Protein AF-A0A5D0UP33-F1 (afdb_monomer_lite)

Secondary structure (DSSP, 8-state):
--EE-SSEEEEE-SS-EE-TT-SS---SEEEEESSTT-TT--SS-EEES-GGG--TT---EEE-----EEEEEEEE-SSPPP-SEESPPSEEEEEEESSS---TTSS-TTTSSEEEEET-SS-----------

Radius of gyration: 15.62 Å; chains: 1; bounding box: 38×39×36 Å

Foldseek 3Di:
DAADDPFWDWDQQPFKDFDPPFPDADPNTDIATLDPPPQLHPQQWAWVVGGVPDHHPDDIDIDGDDFAKDFPDKDADVVQDRDRIPPRFRMKTWIDGPDDDDDPPPPCPPRNTDIDGPPTRPPDDDDDPDHDD

pLDDT: mean 84.88, std 13.68, range [45.84, 97.19]

Structure (mmCIF, N/CA/C/O backbone):
data_AF-A0A5D0UP33-F1
#
_entry.id   AF-A0A5D0UP33-F1
#
loop_
_atom_site.group_PDB
_atom_site.id
_atom_site.type_symbol
_atom_site.label_atom_id
_atom_site.label_alt_id
_atom_site.label_comp_id
_atom_site.label_asym_id
_atom_site.label_entity_id
_atom_site.label_seq_id
_atom_site.pdbx_PDB_ins_code
_atom_site.Cartn_x
_atom_site.Cartn_y
_atom_site.Cartn_z
_atom_site.occupancy
_atom_site.B_iso_or_equiv
_atom_site.auth_seq_id
_atom_site.auth_comp_id
_atom_site.auth_asym_id
_atom_site.auth_atom_id
_atom_site.pdbx_PDB_model_num
ATOM 1 N N . MET A 1 1 ? -10.819 -3.464 9.224 1.00 80.81 1 MET A N 1
ATOM 2 C CA . MET A 1 1 ? -9.484 -3.740 9.790 1.00 80.81 1 MET A CA 1
ATOM 3 C C . MET A 1 1 ? -9.550 -5.047 10.591 1.00 80.81 1 MET A C 1
ATOM 5 O O . MET A 1 1 ? -10.650 -5.412 10.990 1.00 80.81 1 MET A O 1
ATOM 9 N N . VAL A 1 2 ? -8.459 -5.818 10.708 1.00 86.25 2 VAL A N 1
ATOM 10 C CA . VAL A 1 2 ? -8.491 -7.201 11.250 1.00 86.25 2 VAL A CA 1
ATOM 11 C C . VAL A 1 2 ? -7.675 -7.425 12.526 1.00 86.25 2 VAL A C 1
ATOM 13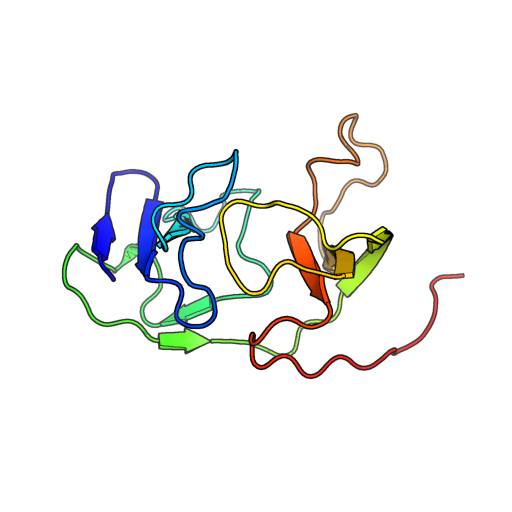 O O . VAL A 1 2 ? -7.772 -8.499 13.104 1.00 86.25 2 VAL A O 1
ATOM 16 N N . GLY A 1 3 ? -6.904 -6.439 12.979 1.00 91.00 3 GLY A N 1
ATOM 17 C CA . GLY A 1 3 ? -6.138 -6.514 14.219 1.00 91.00 3 GLY A CA 1
ATOM 18 C C . GLY A 1 3 ? -5.477 -5.181 14.539 1.00 91.00 3 GLY A C 1
ATOM 19 O O . GLY A 1 3 ? -5.249 -4.363 13.648 1.00 91.00 3 GLY A O 1
ATOM 20 N N . ALA A 1 4 ? -5.151 -4.957 15.804 1.00 92.31 4 ALA A N 1
ATOM 21 C CA . ALA A 1 4 ? -4.374 -3.803 16.228 1.00 92.31 4 ALA A CA 1
ATOM 22 C C . ALA A 1 4 ? -3.494 -4.171 17.420 1.00 92.31 4 ALA A C 1
ATOM 24 O O . ALA A 1 4 ? -3.899 -4.935 18.295 1.00 92.31 4 ALA A O 1
ATOM 25 N N . ASP A 1 5 ? -2.307 -3.585 17.471 1.00 92.00 5 ASP A N 1
ATOM 26 C CA . ASP A 1 5 ? -1.446 -3.625 18.640 1.00 92.00 5 ASP A CA 1
ATOM 27 C C . ASP A 1 5 ? -1.029 -2.205 19.059 1.00 92.00 5 ASP A C 1
ATOM 29 O O . ASP A 1 5 ? -1.667 -1.193 18.730 1.00 92.00 5 ASP A O 1
ATOM 33 N N . ARG A 1 6 ? 0.004 -2.120 19.898 1.00 90.31 6 ARG A N 1
ATOM 34 C CA . ARG A 1 6 ? 0.511 -0.840 20.390 1.00 90.31 6 ARG A CA 1
ATOM 35 C C . ARG A 1 6 ? 1.080 0.033 19.266 1.00 90.31 6 ARG A C 1
ATOM 37 O O . ARG A 1 6 ? 0.996 1.252 19.373 1.00 90.31 6 ARG A O 1
ATOM 44 N N . PHE A 1 7 ? 1.673 -0.573 18.250 1.00 89.69 7 PHE A N 1
ATOM 45 C CA . PHE A 1 7 ? 2.460 0.083 17.215 1.00 89.69 7 PHE A CA 1
ATOM 46 C C . PHE A 1 7 ? 1.737 0.118 15.873 1.00 89.69 7 PHE A C 1
ATOM 48 O O . PHE A 1 7 ? 1.879 1.101 15.154 1.00 89.69 7 PHE A O 1
ATOM 55 N N . TYR A 1 8 ? 0.924 -0.894 15.568 1.00 91.69 8 TYR A N 1
ATOM 56 C CA . TYR A 1 8 ? 0.324 -1.058 14.248 1.00 91.69 8 TYR A CA 1
ATOM 57 C C . TYR A 1 8 ? -1.173 -1.343 14.298 1.00 91.69 8 TYR A C 1
ATOM 59 O O . TYR A 1 8 ? -1.711 -1.870 15.275 1.00 91.69 8 TYR A O 1
ATOM 67 N N . VAL A 1 9 ? -1.841 -1.024 13.195 1.00 94.19 9 VAL A N 1
ATOM 68 C CA . VAL A 1 9 ? -3.124 -1.621 12.822 1.00 94.19 9 VAL A CA 1
ATOM 69 C C . VAL A 1 9 ? -2.932 -2.466 11.571 1.00 94.19 9 VAL A C 1
ATOM 71 O O . VAL A 1 9 ? -2.209 -2.080 10.660 1.00 94.19 9 VAL A O 1
ATOM 74 N N . TYR A 1 10 ? -3.586 -3.620 11.517 1.00 94.31 10 TYR A N 1
ATOM 75 C CA . TYR A 1 10 ? -3.447 -4.592 10.437 1.00 94.31 10 TYR A CA 1
ATOM 76 C C . TYR A 1 10 ? -4.721 -4.605 9.607 1.00 94.31 10 TYR A C 1
ATOM 78 O O . TYR A 1 10 ? -5.793 -5.024 10.056 1.00 94.31 10 TYR A O 1
ATOM 86 N N . VAL A 1 11 ? -4.632 -4.119 8.378 1.00 93.69 11 VAL A N 1
ATOM 87 C CA . VAL A 1 11 ? -5.765 -4.020 7.461 1.00 93.69 11 VAL A CA 1
ATOM 88 C C . VAL A 1 11 ? -5.696 -5.172 6.477 1.00 93.69 11 VAL A C 1
ATOM 90 O O . VAL A 1 11 ? -4.663 -5.395 5.857 1.00 93.69 11 VAL A O 1
ATOM 93 N N . ARG A 1 12 ? -6.807 -5.896 6.291 1.00 93.69 12 ARG A N 1
ATOM 94 C CA . ARG A 1 12 ? -6.906 -6.868 5.198 1.00 93.69 12 ARG A CA 1
ATOM 95 C C . ARG A 1 12 ? -6.687 -6.134 3.881 1.00 93.69 12 ARG A C 1
ATOM 97 O O . ARG A 1 12 ? -7.510 -5.288 3.526 1.00 93.69 12 ARG A O 1
ATOM 104 N N . TRP A 1 13 ? -5.614 -6.462 3.174 1.00 92.69 13 TRP A N 1
ATOM 105 C CA . TRP A 1 13 ? -5.271 -5.769 1.947 1.00 92.69 13 TRP A CA 1
ATOM 106 C C . TRP A 1 13 ? -6.254 -6.177 0.849 1.00 92.69 13 TRP A C 1
ATOM 108 O O . TRP A 1 13 ? -6.383 -7.367 0.559 1.00 92.69 13 TRP A O 1
ATOM 118 N N . PRO A 1 14 ? -7.024 -5.237 0.281 1.00 88.19 14 PRO A N 1
ATOM 119 C CA . PRO A 1 14 ? -8.167 -5.591 -0.556 1.00 88.19 14 PRO A CA 1
ATOM 120 C C . PRO A 1 14 ? -7.765 -6.063 -1.954 1.00 88.19 14 PRO A C 1
ATOM 122 O O . PRO A 1 14 ? -8.565 -6.710 -2.627 1.00 88.19 14 PRO A O 1
ATOM 125 N N . TRP A 1 15 ? -6.550 -5.733 -2.384 1.00 90.44 15 TRP A N 1
ATOM 126 C CA . TRP A 1 15 ? -6.097 -5.951 -3.750 1.00 90.44 15 TRP A CA 1
ATOM 127 C C . TRP A 1 15 ? -5.357 -7.281 -3.897 1.00 90.44 15 TRP A C 1
ATOM 129 O O . TRP A 1 15 ? -5.552 -7.989 -4.872 1.00 90.44 15 TRP A O 1
ATOM 139 N N . ARG A 1 16 ? -4.620 -7.735 -2.889 1.00 91.62 16 ARG A N 1
ATOM 140 C CA . ARG A 1 16 ? -3.865 -8.992 -2.987 1.00 91.62 16 ARG A CA 1
ATOM 141 C C . ARG A 1 16 ? -4.535 -10.129 -2.231 1.00 91.62 16 ARG A C 1
ATOM 143 O O . ARG A 1 16 ? -5.312 -9.925 -1.299 1.00 91.62 16 ARG A O 1
ATOM 150 N N . ARG A 1 17 ? -4.190 -11.356 -2.613 1.00 94.31 17 ARG A N 1
ATOM 151 C CA . ARG A 1 17 ? -4.557 -12.573 -1.873 1.00 94.31 17 ARG A CA 1
ATOM 152 C C . ARG A 1 17 ? -3.302 -13.357 -1.488 1.00 94.31 17 ARG A C 1
ATOM 154 O O . ARG A 1 17 ? -2.373 -13.376 -2.293 1.00 94.31 17 ARG A O 1
ATOM 161 N N . PRO A 1 18 ? -3.269 -14.023 -0.323 1.00 96.38 18 PRO A N 1
ATOM 162 C CA . PRO A 1 18 ? -2.196 -14.956 0.007 1.00 96.38 18 PRO A CA 1
ATOM 163 C C . PRO A 1 18 ? -2.000 -16.004 -1.091 1.00 96.38 18 PRO A C 1
ATOM 165 O O . PRO A 1 18 ? -2.979 -16.524 -1.636 1.00 96.38 18 PRO A O 1
ATOM 168 N N . ASP A 1 19 ? -0.744 -16.300 -1.413 1.00 96.25 19 ASP A N 1
ATOM 169 C CA . ASP A 1 19 ? -0.377 -17.365 -2.342 1.00 96.25 19 ASP A CA 1
ATOM 170 C C . ASP A 1 19 ? -0.077 -18.657 -1.558 1.00 96.25 19 ASP A C 1
ATOM 172 O O . ASP A 1 19 ? 0.966 -18.745 -0.910 1.00 96.25 19 ASP A O 1
ATOM 176 N N . PRO A 1 20 ? -0.957 -19.677 -1.592 1.00 96.06 20 PRO A N 1
ATOM 177 C CA . PRO A 1 20 ? -0.730 -20.923 -0.863 1.00 96.06 20 PRO A CA 1
ATOM 178 C C . PRO A 1 20 ? 0.428 -21.761 -1.428 1.00 96.06 20 PRO A C 1
ATOM 180 O O . PRO A 1 20 ? 0.868 -22.695 -0.759 1.00 96.06 20 PRO A O 1
ATOM 183 N N . GLU A 1 21 ? 0.899 -21.466 -2.644 1.00 96.88 21 GLU A N 1
ATOM 184 C CA . GLU A 1 21 ? 2.030 -22.145 -3.289 1.00 96.88 21 GLU A CA 1
ATOM 185 C C . GLU A 1 21 ? 3.342 -21.356 -3.165 1.00 96.88 21 GLU A C 1
ATOM 187 O O . GLU A 1 21 ? 4.365 -21.769 -3.718 1.00 96.88 21 GLU A O 1
ATOM 192 N N . SER A 1 22 ? 3.325 -20.214 -2.476 1.00 96.94 22 SER A N 1
ATOM 193 C CA . SER A 1 22 ? 4.517 -19.398 -2.264 1.00 96.94 22 SER A CA 1
ATOM 194 C C . SER A 1 22 ? 5.474 -20.030 -1.256 1.00 96.94 22 SER A C 1
ATOM 196 O O . SER A 1 22 ? 5.067 -20.664 -0.280 1.00 96.94 22 SER A O 1
ATOM 198 N N . ALA A 1 23 ? 6.772 -19.808 -1.469 1.00 97.19 23 ALA A N 1
ATOM 199 C CA . ALA A 1 23 ? 7.798 -20.084 -0.470 1.00 97.19 23 ALA A CA 1
ATOM 200 C C . ALA A 1 23 ? 7.766 -19.084 0.704 1.00 97.19 23 ALA A C 1
ATOM 202 O O . ALA A 1 23 ? 8.344 -19.357 1.757 1.00 97.19 23 ALA A O 1
ATOM 203 N N . PHE A 1 24 ? 7.104 -17.937 0.530 1.00 96.06 24 PHE A N 1
ATOM 204 C CA . PHE A 1 24 ? 6.979 -16.876 1.519 1.00 96.06 24 PHE A CA 1
ATOM 205 C C . PHE A 1 24 ? 5.568 -16.838 2.092 1.00 96.06 24 PHE A C 1
ATOM 207 O O . PHE A 1 24 ? 4.574 -17.032 1.399 1.00 96.06 24 PHE A O 1
ATOM 214 N N . TRP A 1 25 ? 5.476 -16.556 3.386 1.00 94.69 25 TRP A N 1
ATOM 215 C CA . TRP A 1 25 ? 4.191 -16.415 4.046 1.00 94.69 25 TRP A CA 1
ATOM 216 C C . TRP A 1 25 ? 3.783 -14.947 4.115 1.00 94.69 25 TRP A C 1
ATOM 218 O O . TRP A 1 25 ? 4.540 -14.105 4.595 1.00 94.69 25 TRP A O 1
ATOM 228 N N . TRP A 1 26 ? 2.557 -14.671 3.683 1.00 95.06 26 TRP A N 1
ATOM 229 C CA . TRP A 1 26 ? 1.869 -13.409 3.900 1.00 95.06 26 TRP A CA 1
ATOM 230 C C . TRP A 1 26 ? 0.424 -13.706 4.299 1.00 95.06 26 TRP A C 1
ATOM 232 O O . TRP A 1 26 ? -0.259 -14.507 3.660 1.00 95.06 26 TRP A O 1
ATOM 242 N N . ASP A 1 27 ? -0.051 -13.081 5.370 1.00 93.81 27 ASP A N 1
ATOM 243 C CA . ASP A 1 27 ? -1.361 -13.371 5.965 1.00 93.81 27 ASP A CA 1
ATOM 244 C C . ASP A 1 27 ? -2.530 -12.629 5.309 1.00 93.81 27 ASP A C 1
ATOM 246 O O . ASP A 1 27 ? -3.679 -12.763 5.736 1.00 93.81 27 ASP A O 1
ATOM 250 N N . GLY A 1 28 ? -2.263 -11.860 4.254 1.00 94.62 28 GLY A N 1
ATOM 251 C CA . GLY A 1 28 ? -3.277 -11.044 3.601 1.00 94.62 28 GLY A CA 1
ATOM 252 C C . GLY A 1 28 ? -3.455 -9.669 4.233 1.00 94.62 28 GLY A C 1
ATOM 253 O O . GLY A 1 28 ? -4.395 -8.958 3.864 1.00 94.62 28 GLY A O 1
ATOM 254 N N . THR A 1 29 ? -2.612 -9.291 5.195 1.00 94.38 29 THR A N 1
ATOM 255 C CA . THR A 1 29 ? -2.716 -8.011 5.889 1.00 94.38 29 THR A CA 1
ATOM 256 C C . THR A 1 29 ? -1.574 -7.071 5.537 1.00 94.38 29 THR A C 1
ATOM 258 O O . THR A 1 29 ? -0.458 -7.474 5.214 1.00 94.38 29 THR A O 1
ATOM 261 N N . ARG A 1 30 ? -1.875 -5.779 5.578 1.00 91.38 30 ARG A N 1
ATOM 262 C CA . ARG A 1 30 ? -0.889 -4.708 5.537 1.00 91.38 30 ARG A CA 1
ATOM 263 C C . ARG A 1 30 ? -0.927 -3.989 6.879 1.00 91.38 30 ARG A C 1
ATOM 265 O O . ARG A 1 30 ? -2.013 -3.652 7.360 1.00 91.38 30 ARG A O 1
ATOM 272 N N . ALA A 1 31 ? 0.240 -3.803 7.482 1.00 91.38 31 ALA A N 1
ATOM 273 C CA . ALA A 1 31 ? 0.389 -3.045 8.713 1.00 91.38 31 ALA A CA 1
ATOM 274 C C . ALA A 1 31 ? 0.439 -1.547 8.396 1.00 91.38 31 ALA A C 1
ATOM 276 O O . ALA A 1 31 ? 1.054 -1.158 7.412 1.00 91.38 31 ALA A O 1
ATOM 277 N N . PHE A 1 32 ? -0.197 -0.742 9.242 1.00 90.06 32 PHE A N 1
ATOM 278 C CA . PHE A 1 32 ? -0.123 0.713 9.221 1.00 90.06 32 PHE A CA 1
ATOM 279 C C . PHE A 1 32 ? 0.325 1.203 10.589 1.00 90.06 32 PHE A C 1
ATOM 281 O O . PHE A 1 32 ? -0.274 0.827 11.606 1.00 90.06 32 PHE A O 1
ATOM 288 N N . ALA A 1 33 ? 1.371 2.025 10.627 1.00 89.75 33 ALA A N 1
ATOM 289 C CA . ALA A 1 33 ? 1.901 2.549 11.879 1.00 89.75 33 ALA A CA 1
ATOM 290 C C . ALA A 1 33 ? 0.877 3.466 12.566 1.00 89.75 33 ALA A C 1
ATOM 292 O O . ALA A 1 33 ? 0.227 4.302 11.938 1.00 89.75 33 ALA A O 1
ATOM 293 N N . ARG A 1 34 ? 0.727 3.310 13.884 1.00 89.25 34 ARG A N 1
ATOM 294 C CA . ARG A 1 34 ? -0.151 4.153 14.711 1.00 89.25 34 ARG A CA 1
ATOM 295 C C . ARG A 1 34 ? 0.486 5.484 15.075 1.00 89.25 34 ARG A C 1
ATOM 297 O O . ARG A 1 34 ? -0.240 6.439 15.340 1.00 89.25 34 ARG A O 1
ATOM 304 N N . ASP A 1 35 ? 1.812 5.531 15.113 1.00 85.62 35 ASP A N 1
ATOM 305 C CA . ASP A 1 35 ? 2.568 6.755 15.345 1.00 85.62 35 ASP A CA 1
ATOM 306 C C . ASP A 1 35 ? 2.692 7.545 14.028 1.00 85.62 35 ASP A C 1
ATOM 308 O O . ASP A 1 35 ? 3.297 7.039 13.080 1.00 85.62 35 ASP A O 1
ATOM 312 N N . PRO A 1 36 ? 2.131 8.765 13.937 1.00 75.00 36 PRO A N 1
ATOM 313 C CA . PRO A 1 36 ? 2.236 9.592 12.738 1.00 75.00 36 PRO A CA 1
ATOM 314 C C . PRO A 1 36 ? 3.665 10.081 12.448 1.00 75.00 36 PRO A C 1
ATOM 316 O O . PRO A 1 36 ? 3.902 10.597 11.359 1.00 75.00 36 PRO A O 1
ATOM 319 N N . GLU A 1 37 ? 4.604 9.945 13.391 1.00 73.75 37 GLU A N 1
ATOM 320 C CA . GLU A 1 37 ? 6.024 10.278 13.208 1.00 73.75 37 GLU A CA 1
ATOM 321 C C . GLU A 1 37 ? 6.882 9.052 12.826 1.00 73.75 37 GLU A C 1
ATOM 323 O O . GLU A 1 37 ? 8.099 9.173 12.659 1.00 73.75 37 GLU A O 1
ATOM 328 N N . HIS A 1 38 ? 6.279 7.865 12.680 1.00 71.38 38 HIS A N 1
ATOM 329 C CA . HIS A 1 38 ? 6.997 6.632 12.355 1.00 71.38 38 HIS A CA 1
ATOM 330 C C . HIS A 1 38 ? 7.623 6.697 10.961 1.00 71.38 38 HIS A C 1
ATOM 332 O O . HIS A 1 38 ? 6.898 6.743 9.985 1.00 71.38 38 HIS A O 1
ATOM 338 N N . ARG A 1 39 ? 8.954 6.650 10.837 1.00 59.03 39 ARG A N 1
ATOM 339 C CA . ARG A 1 39 ? 9.662 6.913 9.564 1.00 59.03 39 ARG A CA 1
ATOM 340 C C . ARG A 1 39 ? 9.260 6.015 8.389 1.00 59.03 39 ARG A C 1
ATOM 342 O O . ARG A 1 39 ? 9.288 6.495 7.259 1.00 59.03 39 ARG A O 1
ATOM 349 N N . ASP A 1 40 ? 8.793 4.799 8.655 1.00 56.38 40 ASP A N 1
ATOM 350 C CA . ASP A 1 40 ? 8.284 3.861 7.638 1.00 56.38 40 ASP A CA 1
ATOM 351 C C . ASP A 1 40 ? 6.867 4.223 7.154 1.00 56.38 40 ASP A C 1
ATOM 353 O O . ASP A 1 40 ? 6.067 3.336 6.865 1.00 56.38 40 ASP A O 1
ATOM 357 N N . LEU A 1 41 ? 6.500 5.514 7.162 1.00 55.28 41 LEU A N 1
ATOM 358 C CA . LEU A 1 41 ? 5.136 5.952 6.874 1.00 55.28 41 LEU A CA 1
ATOM 359 C C . LEU A 1 41 ? 4.640 5.327 5.570 1.00 55.28 41 LEU A C 1
ATOM 361 O O . LEU A 1 41 ? 5.322 5.375 4.548 1.00 55.28 41 LEU A O 1
ATOM 365 N N . ASP A 1 42 ? 3.402 4.838 5.609 1.00 63.25 42 ASP A N 1
ATOM 366 C CA . ASP A 1 42 ? 2.582 4.493 4.452 1.00 63.25 42 ASP A CA 1
ATOM 367 C C . ASP A 1 42 ? 2.321 5.755 3.606 1.00 63.25 42 ASP A C 1
ATOM 369 O O . ASP A 1 42 ? 1.235 6.332 3.584 1.00 63.25 42 ASP A O 1
ATOM 373 N N . GLN A 1 43 ? 3.355 6.254 2.933 1.00 67.94 43 GLN A N 1
ATOM 374 C CA . GLN A 1 43 ? 3.360 7.565 2.279 1.00 67.94 43 GLN A CA 1
ATOM 375 C C . GLN A 1 43 ? 2.344 7.641 1.137 1.00 67.94 43 GLN A C 1
ATOM 377 O O . GLN A 1 43 ? 1.804 8.713 0.856 1.00 67.94 43 GLN A O 1
ATOM 382 N N . LEU A 1 44 ? 2.063 6.497 0.511 1.00 81.56 44 LEU A N 1
ATOM 383 C CA . LEU A 1 44 ? 1.137 6.370 -0.611 1.00 81.56 44 LEU A CA 1
ATOM 384 C C . LEU A 1 44 ? -0.287 6.004 -0.190 1.00 81.56 44 LEU A C 1
ATOM 386 O O . LEU A 1 44 ? -1.235 6.311 -0.909 1.00 81.56 44 LEU A O 1
ATOM 390 N N . TRP A 1 45 ? -0.450 5.360 0.966 1.00 87.56 45 TRP A N 1
ATOM 391 C CA . TRP A 1 45 ? -1.717 4.776 1.396 1.00 87.56 45 TRP A CA 1
ATOM 392 C C . TRP A 1 45 ? -2.147 5.389 2.715 1.00 87.56 45 TRP A C 1
ATOM 394 O O . TRP A 1 45 ? -1.428 5.330 3.704 1.00 87.56 45 TRP A O 1
ATOM 404 N N . ARG A 1 46 ? -3.355 5.947 2.772 1.00 88.31 46 ARG A N 1
ATOM 405 C CA . ARG A 1 46 ? -3.881 6.525 4.016 1.00 88.31 46 ARG A CA 1
ATOM 406 C C . ARG A 1 46 ? -5.085 5.751 4.501 1.00 88.31 46 ARG A C 1
ATOM 408 O O . ARG A 1 46 ? -5.894 5.302 3.695 1.00 88.31 46 ARG A O 1
ATOM 415 N N . LEU A 1 47 ? -5.226 5.634 5.816 1.00 91.81 47 LEU A N 1
ATOM 416 C CA . LEU A 1 47 ? -6.462 5.152 6.418 1.00 91.81 47 LEU A CA 1
ATOM 417 C C . LEU A 1 47 ? -7.334 6.326 6.855 1.00 91.81 47 LEU A C 1
ATOM 419 O O . LEU A 1 47 ? -6.828 7.320 7.378 1.00 91.81 47 LEU A O 1
ATOM 423 N N . ASP A 1 48 ? -8.639 6.181 6.651 1.00 92.69 48 ASP A N 1
ATOM 424 C CA . ASP A 1 48 ? -9.664 7.042 7.240 1.00 92.69 48 ASP A CA 1
ATOM 425 C C . ASP A 1 48 ? -10.709 6.170 7.962 1.00 92.69 48 ASP A C 1
ATOM 427 O O . ASP A 1 48 ? -11.383 5.368 7.296 1.00 92.69 48 ASP A O 1
ATOM 431 N N . PRO A 1 49 ? -10.848 6.260 9.300 1.00 93.81 49 PRO A N 1
ATOM 432 C CA . PRO A 1 49 ? -10.069 7.087 10.243 1.00 93.81 49 PRO A CA 1
ATOM 433 C C . PRO A 1 49 ? -8.562 6.755 10.299 1.00 93.81 49 PRO A C 1
ATOM 435 O O . PRO A 1 49 ? -8.167 5.658 9.886 1.00 93.81 49 PRO A O 1
ATOM 438 N N . PRO A 1 50 ? -7.705 7.660 10.819 1.00 92.06 50 PRO A N 1
ATOM 439 C CA . PRO A 1 50 ? -6.265 7.422 10.898 1.00 92.06 50 PRO A CA 1
ATOM 440 C C . PRO A 1 50 ? -5.916 6.254 11.844 1.00 92.06 50 PRO A C 1
ATOM 442 O O . PRO A 1 50 ? -6.636 6.009 12.816 1.00 92.06 50 PRO A O 1
ATOM 445 N N . PRO A 1 51 ? -4.773 5.564 11.640 1.00 92.12 51 PRO A N 1
ATOM 446 C CA . PRO A 1 51 ? -4.381 4.377 12.414 1.00 92.12 51 PRO A CA 1
ATOM 447 C C . PRO A 1 51 ? -4.401 4.541 13.942 1.00 92.12 51 PRO A C 1
ATOM 449 O O . PRO A 1 51 ? -4.730 3.606 14.676 1.00 92.12 51 PRO A O 1
ATOM 452 N N . ALA A 1 52 ? -4.065 5.732 14.444 1.00 91.62 52 ALA A N 1
ATOM 453 C CA . ALA A 1 52 ? -4.077 6.037 15.873 1.00 91.62 52 ALA A CA 1
ATOM 454 C C . ALA A 1 52 ? -5.473 5.876 16.505 1.00 91.62 52 ALA A C 1
ATOM 456 O O . ALA A 1 52 ? -5.577 5.489 17.672 1.00 91.62 52 ALA A O 1
ATOM 457 N N . GLU A 1 53 ? -6.531 6.118 15.732 1.00 93.25 53 GLU A N 1
ATOM 458 C CA . GLU A 1 53 ? -7.926 6.125 16.185 1.00 93.25 53 GLU A CA 1
ATOM 459 C C . GLU A 1 53 ? -8.629 4.773 16.003 1.00 93.25 53 GLU A C 1
ATOM 461 O O . GLU A 1 53 ? -9.689 4.555 16.583 1.00 93.25 53 GLU A O 1
ATOM 466 N N . LEU A 1 54 ? -8.036 3.851 15.242 1.00 93.44 54 LEU A N 1
ATOM 467 C CA . LEU A 1 54 ? -8.640 2.560 14.917 1.00 93.44 54 LEU A CA 1
ATOM 468 C C . LEU A 1 54 ? -8.422 1.511 16.023 1.00 93.44 54 LEU A C 1
ATOM 470 O O . LEU A 1 54 ? -7.350 1.431 16.632 1.00 93.44 54 LEU A O 1
ATOM 474 N N . GLN A 1 55 ? -9.436 0.674 16.253 1.00 93.00 55 GLN A N 1
ATOM 475 C CA . GLN A 1 55 ? -9.440 -0.494 17.143 1.00 93.00 55 GLN A CA 1
ATOM 476 C C . GLN A 1 55 ? -9.916 -1.752 16.410 1.00 93.00 55 GLN A C 1
ATOM 478 O O . GLN A 1 55 ? -10.634 -1.671 15.415 1.00 93.00 55 GLN A O 1
ATOM 483 N N . GLU A 1 56 ? -9.471 -2.931 16.857 1.00 92.81 56 GLU A N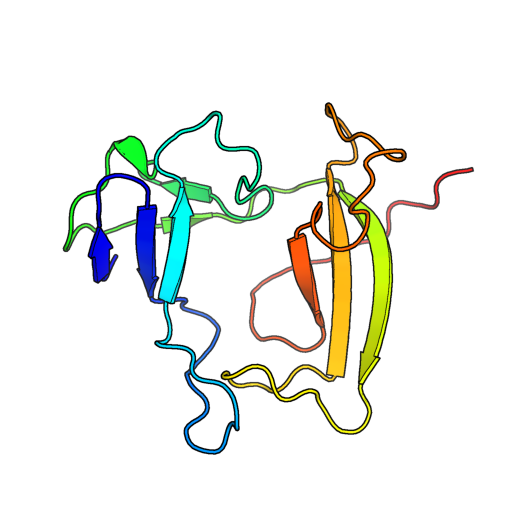 1
ATOM 484 C CA . GLU A 1 56 ? -9.771 -4.196 16.173 1.00 92.81 56 GLU A CA 1
ATOM 485 C C . GLU A 1 56 ? -11.271 -4.354 15.879 1.00 92.81 56 GLU A C 1
ATOM 487 O O . GLU A 1 56 ? -12.118 -4.175 16.754 1.00 92.81 56 GLU A O 1
ATOM 492 N N . GLY A 1 57 ? -11.591 -4.698 14.629 1.00 91.81 57 GLY A N 1
ATOM 493 C CA . GLY A 1 57 ? -12.967 -4.822 14.146 1.00 91.81 57 GLY A CA 1
ATOM 494 C C . GLY A 1 57 ? -13.541 -3.550 13.515 1.00 91.81 57 GLY A C 1
ATOM 495 O O . GLY A 1 57 ? -14.567 -3.641 12.839 1.00 91.81 57 GLY A O 1
ATOM 496 N N . ASP A 1 58 ? -12.875 -2.400 13.647 1.00 94.50 58 ASP A N 1
ATOM 497 C CA . ASP A 1 58 ? -13.329 -1.157 13.026 1.00 94.50 58 ASP A CA 1
ATOM 498 C C . ASP A 1 58 ? -13.290 -1.210 11.493 1.00 94.50 58 ASP A C 1
ATOM 500 O O . ASP A 1 58 ? -12.476 -1.894 10.845 1.00 94.50 58 ASP A O 1
ATOM 504 N N . PHE A 1 59 ? -14.181 -0.422 10.898 1.00 93.19 59 PHE A N 1
ATOM 505 C CA . PHE A 1 59 ? -14.168 -0.130 9.474 1.00 93.19 59 PHE A CA 1
ATOM 506 C C . PHE A 1 59 ? -13.254 1.062 9.200 1.00 93.19 59 PHE A C 1
ATOM 508 O O . PHE A 1 59 ? -13.298 2.067 9.900 1.00 93.19 59 PHE A O 1
ATOM 515 N N . CYS A 1 60 ? -12.459 0.951 8.142 1.00 93.38 60 CYS A N 1
ATOM 516 C CA . CYS A 1 60 ? -11.621 2.026 7.633 1.00 93.38 60 CYS A CA 1
ATOM 517 C C . CYS A 1 60 ? -11.676 2.014 6.106 1.00 93.38 60 CYS A C 1
ATOM 519 O O . CYS A 1 60 ? -11.880 0.961 5.488 1.00 93.38 60 CYS A O 1
ATOM 521 N N . GLN A 1 61 ? -11.482 3.176 5.501 1.00 93.31 61 GLN A N 1
ATOM 522 C CA . GLN A 1 61 ? -11.240 3.309 4.072 1.00 93.31 61 GLN A CA 1
ATOM 523 C C . GLN A 1 61 ? -9.736 3.335 3.830 1.00 93.31 61 GLN A C 1
ATOM 525 O O . GLN A 1 61 ? -9.002 3.949 4.600 1.00 93.31 61 GLN A O 1
ATOM 530 N N . VAL A 1 62 ? -9.290 2.674 2.762 1.00 92.12 62 VAL A N 1
ATOM 531 C CA . VAL A 1 62 ? -7.932 2.848 2.243 1.00 92.12 62 VAL A CA 1
ATOM 532 C C . VAL A 1 62 ? -8.011 3.901 1.146 1.00 92.12 62 VAL A C 1
ATOM 534 O O . VAL A 1 62 ? -8.695 3.709 0.141 1.00 92.12 62 VAL A O 1
ATOM 537 N N . LEU A 1 63 ? -7.354 5.028 1.376 1.00 91.06 63 LEU A N 1
ATOM 538 C CA . LEU A 1 63 ? -7.296 6.171 0.482 1.00 91.06 63 LEU A CA 1
ATOM 539 C C . LEU A 1 63 ? -5.970 6.179 -0.276 1.00 91.06 63 LEU A C 1
ATOM 541 O O . LEU A 1 63 ? -4.927 5.829 0.278 1.00 91.06 63 LEU A O 1
ATOM 545 N N . ILE A 1 64 ? -6.030 6.652 -1.518 1.00 88.25 64 ILE A N 1
ATOM 546 C CA . ILE A 1 64 ? -4.888 6.793 -2.425 1.00 88.25 64 ILE A CA 1
ATOM 547 C C . ILE A 1 64 ? -4.805 8.265 -2.841 1.00 88.25 64 ILE A C 1
ATOM 549 O O . ILE A 1 64 ? -5.372 8.658 -3.864 1.00 88.25 64 ILE A O 1
ATOM 553 N N . PRO A 1 65 ? -4.227 9.140 -2.007 1.00 88.69 65 PRO A N 1
ATOM 554 C CA . PRO A 1 65 ? -4.056 10.533 -2.388 1.00 88.69 65 PRO A CA 1
ATOM 555 C C . PRO A 1 65 ? -3.083 10.651 -3.574 1.00 88.69 65 PRO A C 1
ATOM 557 O O . PRO A 1 65 ? -2.074 9.938 -3.603 1.00 88.69 65 PRO A O 1
ATOM 560 N N . PRO A 1 66 ? -3.314 11.584 -4.519 1.00 89.50 66 PRO A N 1
ATOM 561 C CA . PRO A 1 66 ? -2.303 11.942 -5.506 1.00 89.50 66 PRO A CA 1
ATOM 562 C C . PRO A 1 66 ? -0.996 12.309 -4.800 1.00 89.50 66 PRO A C 1
ATOM 564 O O . PRO A 1 66 ? -0.979 13.203 -3.951 1.00 89.50 66 PRO A O 1
ATOM 567 N N . THR A 1 67 ? 0.075 11.588 -5.124 1.00 87.38 67 THR A N 1
ATOM 568 C CA . THR A 1 67 ? 1.371 11.723 -4.457 1.00 87.38 67 THR A CA 1
ATOM 569 C C . THR A 1 67 ? 2.472 11.777 -5.503 1.00 87.38 67 THR A C 1
ATOM 571 O O . THR A 1 67 ? 2.594 10.876 -6.330 1.00 87.38 67 THR A O 1
ATOM 574 N N . GLU A 1 68 ? 3.274 12.840 -5.471 1.00 90.06 68 GLU A N 1
ATOM 575 C CA . GLU A 1 68 ? 4.472 12.937 -6.301 1.00 90.06 68 GLU A CA 1
ATOM 576 C C . GLU A 1 68 ? 5.625 12.202 -5.619 1.00 90.06 68 GLU A C 1
ATOM 578 O O . GLU A 1 68 ? 5.953 12.459 -4.456 1.00 90.06 68 GLU A O 1
ATOM 583 N N . VAL A 1 69 ? 6.248 11.292 -6.361 1.00 88.50 69 VAL A N 1
ATOM 584 C CA . VAL A 1 69 ? 7.353 10.468 -5.877 1.00 88.50 69 VAL A CA 1
ATOM 585 C C . VAL A 1 69 ? 8.519 10.462 -6.851 1.00 88.50 69 VAL A C 1
ATOM 587 O O . VAL A 1 69 ? 8.362 10.687 -8.052 1.00 88.50 69 VAL A O 1
ATOM 590 N N . VAL A 1 70 ? 9.698 10.163 -6.321 1.00 89.12 70 VAL A N 1
ATOM 591 C CA . VAL A 1 70 ? 10.906 9.877 -7.088 1.00 89.12 70 VAL A CA 1
ATOM 592 C C . VAL A 1 70 ? 11.107 8.370 -7.104 1.00 89.12 70 VAL A C 1
ATOM 594 O O . VAL A 1 70 ? 11.097 7.722 -6.060 1.00 89.12 70 VAL A O 1
ATOM 597 N N . VAL A 1 71 ? 11.302 7.815 -8.299 1.00 89.50 71 VAL A N 1
ATOM 598 C CA . VAL A 1 71 ? 11.715 6.419 -8.461 1.00 89.50 71 VAL A CA 1
ATOM 599 C C . VAL A 1 71 ? 13.210 6.332 -8.178 1.00 89.50 71 VAL A C 1
ATOM 601 O O . VAL A 1 71 ? 14.007 6.922 -8.907 1.00 89.50 71 VAL A O 1
ATOM 604 N N . THR A 1 72 ? 13.584 5.595 -7.139 1.00 86.50 72 THR A N 1
ATOM 605 C CA . THR A 1 72 ? 14.989 5.361 -6.765 1.00 86.50 72 THR A CA 1
ATOM 606 C C . THR A 1 72 ? 15.523 4.072 -7.379 1.00 86.50 72 THR A C 1
ATOM 608 O O . THR A 1 72 ? 16.703 3.976 -7.706 1.00 86.50 72 THR A O 1
ATOM 611 N N . TRP A 1 73 ? 14.643 3.097 -7.615 1.00 87.88 73 TRP A N 1
ATOM 612 C CA . TRP A 1 73 ? 14.987 1.832 -8.249 1.00 87.88 73 TRP A CA 1
ATOM 613 C C . TRP A 1 73 ? 13.806 1.255 -9.027 1.00 87.88 73 TRP A C 1
ATOM 615 O O . TRP A 1 73 ? 12.645 1.482 -8.690 1.00 87.88 73 TRP A O 1
ATOM 625 N N . ALA A 1 74 ? 14.107 0.480 -10.065 1.00 91.44 74 ALA A N 1
ATOM 626 C CA . ALA A 1 74 ? 13.119 -0.245 -10.847 1.00 91.44 74 ALA A CA 1
ATOM 627 C C . ALA A 1 74 ? 13.647 -1.632 -11.219 1.00 91.44 74 ALA A C 1
ATOM 629 O O . ALA A 1 74 ? 14.821 -1.784 -11.564 1.00 91.44 74 ALA A O 1
ATOM 630 N N . ALA A 1 75 ? 12.761 -2.625 -11.229 1.00 93.25 75 ALA A N 1
ATOM 631 C CA . ALA A 1 75 ? 13.064 -3.954 -11.739 1.00 93.25 75 ALA A CA 1
ATOM 632 C C . ALA A 1 75 ? 11.934 -4.572 -12.542 1.00 93.25 75 ALA A C 1
ATOM 634 O O . ALA A 1 75 ? 10.751 -4.287 -12.354 1.00 93.25 75 ALA A O 1
ATOM 635 N N . HIS A 1 76 ? 12.358 -5.498 -13.395 1.00 95.62 76 HIS A N 1
ATOM 636 C CA . HIS A 1 76 ? 11.518 -6.430 -14.116 1.00 95.62 76 HIS A CA 1
ATOM 637 C C . HIS A 1 76 ? 11.818 -7.856 -13.643 1.00 95.62 76 HIS A C 1
ATOM 639 O O . HIS A 1 76 ? 12.975 -8.199 -13.386 1.00 95.62 76 HIS A O 1
ATOM 645 N N . PHE A 1 77 ? 10.779 -8.679 -13.540 1.00 94.62 77 PHE A N 1
ATOM 646 C CA . PHE A 1 77 ? 10.852 -10.060 -13.084 1.00 94.62 77 PHE A CA 1
ATOM 647 C C . PHE A 1 77 ? 10.304 -10.996 -14.163 1.00 94.62 77 PHE A C 1
ATOM 649 O O . PHE A 1 77 ? 9.111 -10.974 -14.470 1.00 94.62 77 PHE A O 1
ATOM 656 N N . ASP A 1 78 ? 11.187 -11.836 -14.701 1.00 95.25 78 ASP A N 1
ATOM 657 C CA . ASP A 1 78 ? 10.846 -12.952 -15.582 1.00 95.25 78 ASP A CA 1
ATOM 658 C C . ASP A 1 78 ? 11.664 -14.188 -15.153 1.00 95.25 78 ASP A C 1
ATOM 660 O O . ASP A 1 78 ? 12.884 -14.219 -15.361 1.00 95.25 78 ASP A O 1
ATOM 664 N N . PRO A 1 79 ? 11.050 -15.181 -14.477 1.00 94.12 79 PRO A N 1
ATOM 665 C CA . PRO A 1 79 ? 9.611 -15.319 -14.213 1.00 94.12 79 PRO A CA 1
ATOM 666 C C . PRO A 1 79 ? 9.070 -14.323 -13.158 1.00 94.12 79 PRO A C 1
ATOM 668 O O . PRO A 1 79 ? 9.864 -13.738 -12.416 1.00 94.12 79 PRO A O 1
ATOM 671 N N . PRO A 1 80 ? 7.729 -14.159 -13.038 1.00 95.50 80 PRO A N 1
ATOM 672 C CA . PRO A 1 80 ? 7.114 -13.332 -11.998 1.00 95.50 80 PRO A CA 1
ATOM 673 C C . PRO A 1 80 ? 7.612 -13.696 -10.596 1.00 95.50 80 PRO A C 1
ATOM 675 O O . PRO A 1 80 ? 7.741 -14.878 -10.257 1.00 95.50 80 PRO A O 1
ATOM 678 N N . LYS A 1 81 ? 7.887 -12.679 -9.777 1.00 95.12 81 LYS A N 1
ATOM 679 C CA . LYS A 1 81 ? 8.570 -12.846 -8.491 1.00 95.12 81 LYS A CA 1
ATOM 680 C C . LYS A 1 81 ? 7.651 -13.480 -7.448 1.00 95.12 81 LYS A C 1
ATOM 682 O O . LYS A 1 81 ? 6.490 -13.111 -7.321 1.00 95.12 81 LYS A O 1
ATOM 687 N N . ASP A 1 82 ? 8.177 -14.425 -6.678 1.00 95.94 82 ASP A N 1
ATOM 688 C CA . ASP A 1 82 ? 7.460 -14.992 -5.539 1.00 95.94 82 ASP A CA 1
ATOM 689 C C . ASP A 1 82 ? 7.586 -14.067 -4.316 1.00 95.94 82 ASP A C 1
ATOM 691 O O . ASP A 1 82 ? 8.698 -13.800 -3.862 1.00 95.94 82 ASP A O 1
ATOM 695 N N . MET A 1 83 ? 6.456 -13.557 -3.819 1.00 93.25 83 MET A N 1
ATOM 696 C CA . MET A 1 83 ? 6.391 -12.540 -2.757 1.00 93.25 83 MET A CA 1
ATOM 697 C C . MET A 1 83 ? 5.420 -12.908 -1.617 1.00 93.25 83 MET A C 1
ATOM 699 O O . MET A 1 83 ? 5.181 -12.091 -0.732 1.00 93.25 83 MET A O 1
ATOM 703 N N . GLY A 1 84 ? 4.830 -14.111 -1.633 1.00 95.62 84 GLY A N 1
ATOM 704 C CA . GLY A 1 84 ? 3.819 -14.537 -0.646 1.00 95.62 84 GLY A CA 1
ATOM 705 C C . GLY A 1 84 ? 2.372 -14.240 -1.037 1.00 95.62 84 GLY A C 1
ATOM 706 O O . GLY A 1 84 ? 1.438 -14.619 -0.326 1.00 95.62 84 GLY A O 1
ATOM 707 N N . TRP A 1 85 ? 2.159 -13.576 -2.172 1.00 94.81 85 TRP A N 1
ATOM 708 C CA . TRP A 1 85 ? 0.847 -13.110 -2.599 1.00 94.81 85 TRP A CA 1
ATOM 709 C C . TRP A 1 85 ? 0.635 -13.184 -4.107 1.00 94.81 85 TRP A C 1
ATOM 711 O O . TRP A 1 85 ? 1.575 -13.262 -4.896 1.00 94.81 85 TRP A O 1
ATOM 721 N N . LEU A 1 86 ? -0.642 -13.175 -4.492 1.00 94.06 86 LEU A N 1
ATOM 722 C CA . LEU A 1 86 ? -1.108 -13.135 -5.872 1.00 94.06 86 LEU A CA 1
ATOM 723 C C . LEU A 1 86 ? -1.817 -11.799 -6.169 1.00 94.06 86 LEU A C 1
ATOM 725 O O . LEU A 1 86 ? -2.534 -11.306 -5.288 1.00 94.06 86 LEU A O 1
ATOM 729 N N . PRO A 1 87 ? -1.724 -11.295 -7.417 1.00 93.56 87 PRO A N 1
ATOM 730 C CA . PRO A 1 87 ? -0.935 -11.851 -8.535 1.00 93.56 87 PRO A CA 1
ATOM 731 C C . PRO A 1 87 ? 0.577 -11.778 -8.269 1.00 93.56 87 PRO A C 1
ATOM 733 O O . PRO A 1 87 ? 1.010 -10.883 -7.570 1.00 93.56 87 PRO A O 1
ATOM 736 N N . ARG A 1 88 ? 1.391 -12.708 -8.787 1.00 94.00 88 ARG A N 1
ATOM 737 C CA . ARG A 1 88 ? 2.856 -12.581 -8.656 1.00 94.00 88 ARG A CA 1
ATOM 738 C C . ARG A 1 88 ? 3.334 -11.436 -9.557 1.00 94.00 88 ARG A C 1
ATOM 740 O O . ARG A 1 88 ? 2.994 -11.468 -10.741 1.00 94.00 88 ARG A O 1
ATOM 747 N N . PRO A 1 89 ? 4.098 -10.457 -9.050 1.00 93.56 89 PRO A N 1
ATOM 748 C CA . PRO A 1 89 ? 4.440 -9.269 -9.816 1.00 93.56 89 PRO A CA 1
ATOM 749 C C . PRO A 1 89 ? 5.515 -9.560 -10.863 1.00 93.56 89 PRO A C 1
ATOM 751 O O . PRO A 1 89 ? 6.463 -10.314 -10.629 1.00 93.56 89 PRO A O 1
ATOM 754 N N . THR A 1 90 ? 5.396 -8.896 -12.005 1.00 95.12 90 THR A N 1
ATOM 755 C CA . THR A 1 90 ? 6.354 -8.908 -13.128 1.00 95.12 90 THR A CA 1
ATOM 756 C C . THR A 1 90 ? 7.282 -7.697 -13.124 1.00 95.12 90 THR A C 1
ATOM 758 O O . THR A 1 90 ? 8.206 -7.609 -13.934 1.00 95.12 90 THR A O 1
ATOM 761 N N . GLY A 1 91 ? 7.089 -6.767 -12.193 1.00 94.06 91 GLY A N 1
ATOM 762 C CA . GLY A 1 91 ? 8.001 -5.658 -11.964 1.00 94.06 91 GLY A CA 1
ATOM 763 C C . GLY A 1 91 ? 7.721 -4.945 -10.651 1.00 94.06 91 GLY A C 1
ATOM 764 O O . GLY A 1 91 ? 6.687 -5.160 -10.018 1.00 94.06 91 GLY A O 1
ATOM 765 N N . ALA A 1 92 ? 8.661 -4.107 -10.236 1.00 92.69 92 ALA A N 1
ATOM 766 C CA . ALA A 1 92 ? 8.512 -3.256 -9.067 1.00 92.69 92 ALA A CA 1
ATOM 767 C C . ALA A 1 92 ? 9.268 -1.939 -9.248 1.00 92.69 92 ALA A C 1
ATOM 769 O O . ALA A 1 92 ? 10.283 -1.884 -9.947 1.00 92.69 92 ALA A O 1
ATOM 770 N N . LEU A 1 93 ? 8.776 -0.899 -8.587 1.00 91.12 93 LEU A N 1
ATOM 771 C CA . LEU A 1 93 ? 9.433 0.384 -8.402 1.00 91.12 93 LEU A CA 1
ATOM 772 C C . LEU A 1 93 ? 9.657 0.582 -6.905 1.00 91.12 93 LEU A C 1
ATOM 774 O O . LEU A 1 93 ? 8.739 0.358 -6.122 1.00 91.12 93 LEU A O 1
ATOM 778 N N . ASN A 1 94 ? 10.847 1.025 -6.516 1.00 89.06 94 ASN A N 1
ATOM 779 C CA . ASN A 1 94 ? 11.056 1.618 -5.200 1.00 89.06 94 ASN A CA 1
ATOM 780 C C . ASN A 1 94 ? 10.847 3.124 -5.327 1.00 89.06 94 ASN A C 1
ATOM 782 O O . ASN A 1 94 ? 11.427 3.750 -6.225 1.00 89.06 94 ASN A O 1
ATOM 786 N N . VAL A 1 95 ? 10.009 3.694 -4.465 1.00 87.12 95 VAL A N 1
ATOM 787 C CA . VAL A 1 95 ? 9.668 5.113 -4.527 1.00 87.12 95 VAL A CA 1
ATOM 788 C C . VAL A 1 95 ? 9.822 5.806 -3.183 1.00 87.12 95 VAL A C 1
ATOM 790 O O . VAL A 1 95 ? 9.593 5.221 -2.128 1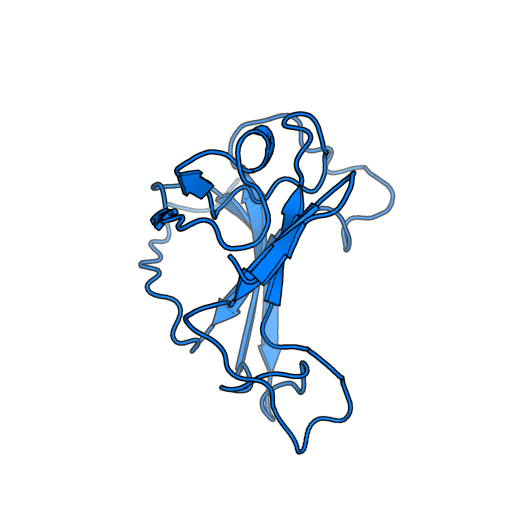.00 87.12 95 VAL A O 1
ATOM 793 N N . VAL A 1 96 ? 10.190 7.083 -3.243 1.00 84.94 96 VAL A N 1
ATOM 794 C CA . VAL A 1 96 ? 10.295 7.987 -2.088 1.00 84.94 96 VAL A CA 1
ATOM 795 C C . VAL A 1 96 ? 9.561 9.296 -2.397 1.00 84.94 96 VAL A C 1
ATOM 797 O O . VAL A 1 96 ? 9.396 9.622 -3.577 1.00 84.94 96 VAL A O 1
ATOM 800 N N . PRO A 1 97 ? 9.110 10.084 -1.405 1.00 81.31 97 PRO A N 1
ATOM 801 C CA . PRO A 1 97 ? 8.389 11.326 -1.659 1.00 81.31 97 PRO A CA 1
ATOM 802 C C . PRO A 1 97 ? 9.270 12.308 -2.423 1.00 81.31 97 PRO A C 1
ATOM 804 O O . PRO A 1 97 ? 10.439 12.489 -2.088 1.00 81.31 97 PRO A O 1
ATOM 807 N N . ALA A 1 98 ? 8.708 12.992 -3.421 1.00 79.25 98 ALA A N 1
ATOM 808 C CA . ALA A 1 98 ? 9.448 14.018 -4.160 1.00 79.25 98 ALA A CA 1
ATOM 809 C C . ALA A 1 98 ? 9.770 15.256 -3.302 1.00 79.25 98 ALA A C 1
ATOM 811 O O . ALA A 1 98 ? 10.721 15.984 -3.589 1.00 79.25 98 ALA A O 1
ATOM 812 N N . PHE A 1 99 ? 8.992 15.484 -2.239 1.00 67.50 99 PHE A N 1
ATOM 813 C CA . PHE A 1 99 ? 9.162 16.590 -1.301 1.00 67.50 99 PHE A CA 1
ATOM 814 C C . PHE A 1 99 ? 9.132 16.068 0.140 1.00 67.50 99 PHE A C 1
ATOM 816 O O . PHE A 1 99 ? 8.165 15.423 0.542 1.00 67.50 99 PHE A O 1
ATOM 823 N N . GLY A 1 100 ? 10.167 16.372 0.925 1.00 61.72 100 GLY A N 1
ATOM 824 C CA . GLY A 1 100 ? 10.290 15.948 2.323 1.00 61.72 100 GLY A CA 1
ATOM 825 C C . GLY A 1 100 ? 11.740 15.690 2.734 1.00 61.72 100 GLY A C 1
ATOM 826 O O . GLY A 1 100 ? 12.653 15.798 1.916 1.00 61.72 100 GLY A O 1
ATOM 827 N N . GLU A 1 101 ? 11.954 15.366 4.010 1.00 54.44 101 GLU A N 1
ATOM 828 C CA . GLU A 1 101 ? 13.249 14.889 4.504 1.00 54.44 101 GLU A CA 1
ATOM 829 C C . GLU A 1 101 ? 13.415 13.413 4.118 1.00 54.44 101 GLU A C 1
ATOM 831 O O . GLU A 1 101 ? 12.939 12.518 4.810 1.00 54.44 101 GLU A O 1
ATOM 836 N N . TRP A 1 102 ? 14.077 13.156 2.992 1.00 56.62 102 TRP A N 1
ATOM 837 C CA . TRP A 1 102 ? 14.673 11.855 2.698 1.00 56.62 102 TRP A CA 1
ATOM 838 C C . TRP A 1 102 ? 16.171 12.058 2.493 1.00 56.62 102 TRP A C 1
ATOM 840 O O . TRP A 1 102 ? 1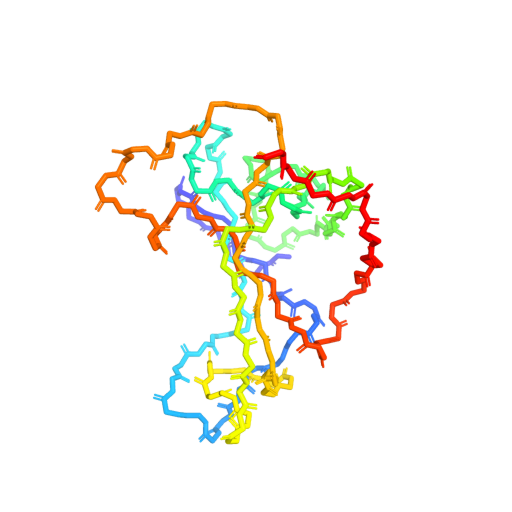6.588 13.010 1.828 1.00 56.62 102 TRP A O 1
ATOM 850 N N . HIS A 1 103 ? 16.980 11.211 3.122 1.00 52.91 103 HIS A N 1
ATOM 851 C CA . HIS A 1 103 ? 18.432 11.313 3.072 1.00 52.91 103 HIS A CA 1
ATOM 852 C C . HIS A 1 103 ? 18.964 10.369 1.990 1.00 52.91 103 HIS A C 1
ATOM 854 O O . HIS A 1 103 ? 19.011 9.168 2.241 1.00 52.91 103 HIS A O 1
ATOM 860 N N . PRO A 1 104 ? 19.403 10.886 0.827 1.00 50.19 104 PRO A N 1
ATOM 861 C CA . PRO A 1 104 ? 19.999 10.052 -0.216 1.00 50.19 104 PRO A CA 1
ATOM 862 C C . PRO A 1 104 ? 21.292 9.356 0.235 1.00 50.19 104 PRO A C 1
ATOM 864 O O . PRO A 1 104 ? 21.677 8.374 -0.375 1.00 50.19 104 PRO A O 1
ATOM 867 N N . ASP A 1 105 ? 21.933 9.840 1.307 1.00 50.28 105 ASP A N 1
ATOM 868 C CA . ASP A 1 105 ? 23.214 9.332 1.820 1.00 50.28 105 ASP A CA 1
ATOM 869 C C . ASP A 1 105 ? 23.069 8.447 3.081 1.00 50.28 105 ASP A C 1
ATOM 871 O O . ASP A 1 105 ? 24.049 8.204 3.790 1.00 50.28 105 ASP A O 1
ATOM 875 N N . GLY A 1 106 ? 21.848 8.028 3.436 1.00 47.28 106 GLY A N 1
ATOM 876 C CA . GLY A 1 106 ? 21.636 7.073 4.528 1.00 47.28 106 GLY A CA 1
ATOM 877 C C . GLY A 1 106 ? 22.153 5.692 4.127 1.00 47.28 106 GLY A C 1
ATOM 878 O O . GLY A 1 106 ? 21.874 5.242 3.024 1.00 47.28 106 GLY A O 1
ATOM 879 N N . GLU A 1 107 ? 22.894 5.016 5.008 1.00 45.84 107 GLU A N 1
ATOM 880 C CA . GLU A 1 107 ? 23.609 3.754 4.729 1.00 45.84 107 GLU A CA 1
ATOM 881 C C . GLU A 1 107 ? 22.715 2.561 4.298 1.00 45.84 107 GLU A C 1
ATOM 883 O O . GLU A 1 107 ? 23.252 1.505 3.978 1.00 45.84 107 GLU A O 1
ATOM 888 N N . ASP A 1 108 ? 21.392 2.747 4.198 1.00 46.66 108 ASP A N 1
ATOM 889 C CA . ASP A 1 108 ? 20.403 1.762 3.747 1.00 46.66 108 ASP A CA 1
ATOM 890 C C . ASP A 1 108 ? 19.476 2.346 2.649 1.00 46.66 108 ASP A C 1
ATOM 892 O O . ASP A 1 108 ? 18.280 2.593 2.848 1.00 46.66 108 ASP A O 1
ATOM 896 N N . GLU A 1 109 ? 20.027 2.569 1.448 1.00 46.12 109 GLU A N 1
ATOM 897 C CA . GLU A 1 109 ? 19.272 2.955 0.236 1.00 46.12 109 GLU A CA 1
ATOM 898 C C . GLU A 1 109 ? 18.175 1.928 -0.135 1.00 46.12 109 GLU A C 1
ATOM 900 O O . GLU A 1 109 ? 17.170 2.288 -0.753 1.00 46.12 109 GLU A O 1
ATOM 905 N N . GLU A 1 110 ? 18.343 0.658 0.260 1.00 45.91 110 GLU A N 1
ATOM 906 C CA . GLU A 1 110 ? 17.391 -0.432 -0.008 1.00 45.91 110 GLU A CA 1
ATOM 907 C C . GLU A 1 110 ? 16.212 -0.491 0.985 1.00 45.91 110 GLU A C 1
ATOM 909 O O . GLU A 1 110 ? 15.181 -1.066 0.639 1.00 45.91 110 GLU A O 1
ATOM 914 N N . GLU A 1 111 ? 16.311 0.122 2.174 1.00 52.78 111 GLU A N 1
ATOM 915 C CA . GLU A 1 111 ? 15.241 0.096 3.197 1.00 52.78 111 GLU A CA 1
ATOM 916 C C . GLU A 1 111 ? 14.407 1.383 3.262 1.00 52.78 111 GLU A C 1
ATOM 918 O O . GLU A 1 111 ? 13.387 1.431 3.943 1.00 52.78 111 GLU A O 1
ATOM 923 N N . SER A 1 112 ? 14.795 2.438 2.545 1.00 61.56 112 SER A N 1
ATOM 924 C CA . SER A 1 112 ? 14.239 3.779 2.776 1.00 61.56 112 SER A CA 1
ATOM 925 C C . SER A 1 112 ? 13.097 4.187 1.826 1.00 61.56 112 SER A C 1
ATOM 927 O O . SER A 1 112 ? 12.883 5.386 1.630 1.00 61.56 112 SER A O 1
ATOM 929 N N . GLY A 1 113 ? 12.381 3.239 1.207 1.00 73.94 113 GLY A N 1
ATOM 930 C CA . GLY A 1 113 ? 11.325 3.524 0.223 1.00 73.94 113 GLY A CA 1
ATOM 931 C C . GLY A 1 113 ? 10.154 2.537 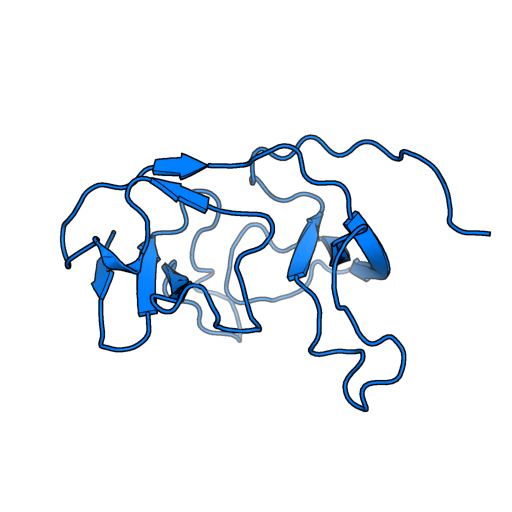0.222 1.00 73.94 113 GLY A C 1
ATOM 932 O O . GLY A 1 113 ? 10.214 1.458 0.804 1.00 73.94 113 GLY A O 1
ATOM 933 N N . GLU A 1 114 ? 9.065 2.930 -0.438 1.00 83.69 114 GLU A N 1
ATOM 934 C CA . GLU A 1 114 ? 7.866 2.104 -0.609 1.00 83.69 114 GLU A CA 1
ATOM 935 C C . GLU A 1 114 ? 7.954 1.331 -1.932 1.00 83.69 114 GLU A C 1
ATOM 937 O O . GLU A 1 114 ? 8.184 1.901 -3.004 1.00 83.69 114 GLU A O 1
ATOM 942 N N . GLY A 1 115 ? 7.725 0.019 -1.869 1.00 87.06 115 GLY A N 1
ATOM 943 C CA . GLY A 1 115 ? 7.651 -0.835 -3.050 1.00 87.06 115 GLY A CA 1
ATOM 944 C C . GLY A 1 115 ? 6.285 -0.754 -3.733 1.00 87.06 115 GLY A C 1
ATOM 945 O O . GLY A 1 115 ? 5.293 -1.249 -3.200 1.00 87.06 115 GLY A O 1
ATOM 946 N N . LEU A 1 116 ? 6.246 -0.213 -4.948 1.00 89.38 116 LEU A N 1
ATOM 947 C CA . LEU A 1 116 ? 5.106 -0.312 -5.857 1.00 89.38 116 LEU A CA 1
ATOM 948 C C . LEU A 1 116 ? 5.297 -1.490 -6.804 1.00 89.38 116 LEU A C 1
ATOM 950 O O . LEU A 1 116 ? 6.325 -1.594 -7.469 1.00 89.38 116 LEU A O 1
ATOM 954 N N . TYR A 1 117 ? 4.300 -2.361 -6.908 1.00 89.69 117 TYR A N 1
ATOM 955 C CA . TYR A 1 117 ? 4.380 -3.550 -7.751 1.00 89.69 117 TYR A CA 1
ATOM 956 C C . TYR A 1 117 ? 3.582 -3.345 -9.036 1.00 89.69 117 TYR A C 1
ATOM 958 O O . TYR A 1 117 ? 2.427 -2.927 -9.016 1.00 89.69 117 TYR A O 1
ATOM 966 N N . LEU A 1 118 ? 4.235 -3.604 -10.168 1.00 81.12 118 LEU A N 1
ATOM 967 C CA . LEU A 1 118 ? 3.655 -3.437 -11.497 1.00 81.12 118 LEU A CA 1
ATOM 968 C C . LEU A 1 118 ? 2.841 -4.679 -11.872 1.00 81.12 118 LEU A C 1
ATOM 970 O O . LEU A 1 118 ? 3.140 -5.784 -11.413 1.00 81.12 118 LEU A O 1
ATOM 974 N N . ASP A 1 119 ? 1.823 -4.480 -12.712 1.00 75.62 119 ASP A N 1
ATOM 975 C CA . ASP A 1 119 ? 0.845 -5.506 -13.118 1.00 75.62 119 ASP A CA 1
ATOM 976 C C . ASP A 1 119 ? -0.012 -6.047 -11.956 1.00 75.62 119 ASP A C 1
ATOM 978 O O . ASP A 1 119 ? -0.659 -7.095 -12.054 1.00 75.62 119 ASP A O 1
ATOM 982 N N . ASP A 1 120 ? -0.030 -5.300 -10.852 1.00 70.62 120 ASP A N 1
ATOM 983 C CA . ASP A 1 120 ? -0.854 -5.564 -9.685 1.00 70.62 120 ASP A CA 1
ATOM 984 C C . ASP A 1 120 ? -2.293 -5.056 -9.883 1.00 70.62 120 ASP A C 1
ATOM 986 O O . ASP A 1 120 ? -2.602 -4.281 -10.787 1.00 70.62 120 ASP A O 1
ATOM 990 N N . VAL A 1 121 ? -3.199 -5.507 -9.024 1.00 79.81 121 VAL A N 1
ATOM 991 C CA . VAL A 1 121 ? -4.621 -5.132 -9.034 1.00 79.81 121 VAL A CA 1
ATOM 992 C C . VAL A 1 121 ? -4.929 -3.959 -8.098 1.00 79.81 121 VAL A C 1
ATOM 994 O O . VAL A 1 121 ? -6.095 -3.619 -7.879 1.00 79.81 121 VAL A O 1
ATOM 997 N N . GLU A 1 122 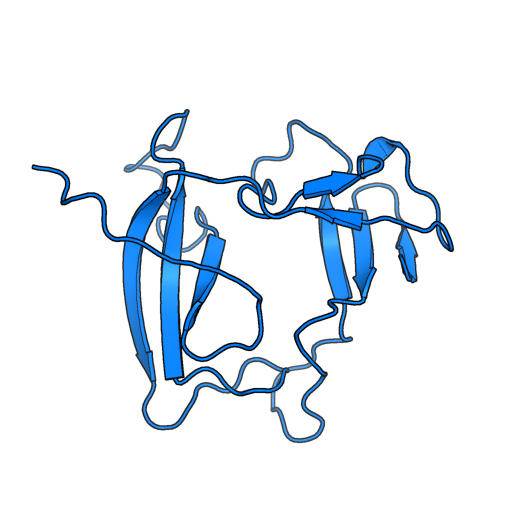? -3.891 -3.342 -7.534 1.00 86.50 122 GLU A N 1
ATOM 998 C CA . GLU A 1 122 ? -3.997 -2.068 -6.832 1.00 86.50 122 GLU A CA 1
ATOM 999 C C . GLU A 1 122 ? -4.476 -0.983 -7.820 1.00 86.50 122 GLU A C 1
ATOM 1001 O O . GLU A 1 122 ? -3.943 -0.885 -8.926 1.00 86.50 122 GLU A O 1
ATOM 1006 N N . PRO A 1 123 ? -5.496 -0.173 -7.479 1.00 87.38 123 PRO A N 1
ATOM 1007 C CA . PRO A 1 123 ? -6.139 0.754 -8.406 1.00 87.38 123 PRO A CA 1
ATOM 1008 C C . PRO A 1 123 ? -5.333 2.055 -8.505 1.00 87.38 123 PRO A C 1
ATOM 1010 O O . PRO A 1 123 ? -5.825 3.136 -8.184 1.00 87.38 123 PRO A O 1
ATOM 1013 N N . LEU A 1 124 ? -4.072 1.925 -8.910 1.00 86.50 124 LEU A N 1
ATOM 1014 C CA . LEU A 1 124 ? -3.133 3.019 -9.104 1.00 86.50 124 LEU A CA 1
ATOM 1015 C C . LEU A 1 124 ? -3.169 3.493 -10.556 1.00 86.50 124 LEU A C 1
ATOM 1017 O O . LEU A 1 124 ? -3.052 2.702 -11.491 1.00 86.50 124 LEU A O 1
ATOM 1021 N N . GLU A 1 125 ? -3.270 4.805 -10.738 1.00 88.88 125 GLU A N 1
ATOM 1022 C CA . GLU A 1 125 ? -2.949 5.468 -11.997 1.00 88.88 125 GLU A CA 1
ATOM 1023 C C . GLU A 1 125 ? -1.586 6.140 -11.830 1.00 88.88 125 GLU A C 1
ATOM 1025 O O . GLU A 1 125 ? -1.386 6.930 -10.907 1.00 88.88 125 GLU A O 1
ATOM 1030 N N . ILE A 1 126 ? -0.630 5.780 -12.686 1.00 88.88 126 ILE A N 1
ATOM 1031 C CA . ILE A 1 126 ? 0.753 6.253 -12.596 1.00 88.88 126 ILE A CA 1
ATOM 1032 C C . ILE A 1 126 ? 1.072 7.057 -13.853 1.00 88.88 126 ILE A C 1
ATOM 1034 O O . ILE A 1 126 ? 1.039 6.532 -14.966 1.00 88.88 126 ILE A O 1
ATOM 1038 N N . GLU A 1 127 ? 1.434 8.323 -13.662 1.00 91.50 127 GLU A N 1
ATOM 1039 C CA . GLU A 1 127 ? 1.896 9.219 -14.719 1.00 91.50 127 GLU A CA 1
ATOM 1040 C C . GLU A 1 127 ? 3.361 9.608 -14.485 1.00 91.50 127 GLU A C 1
ATOM 1042 O O . GLU A 1 127 ? 3.777 9.939 -13.374 1.00 91.50 127 GLU A O 1
ATOM 1047 N N . ARG A 1 128 ? 4.165 9.604 -15.555 1.00 92.19 128 ARG A N 1
ATOM 1048 C CA . ARG A 1 128 ? 5.542 10.101 -15.501 1.00 92.19 128 ARG A CA 1
ATOM 1049 C C . ARG A 1 128 ? 5.563 11.619 -15.677 1.00 92.19 128 ARG A C 1
ATOM 1051 O O . ARG A 1 128 ? 5.412 12.106 -16.794 1.00 92.19 128 ARG A O 1
ATOM 1058 N N . LEU A 1 129 ? 5.877 12.340 -14.603 1.00 91.81 129 LEU A N 1
ATOM 1059 C CA . LEU A 1 129 ? 5.974 13.808 -14.607 1.00 91.81 129 LEU A CA 1
ATOM 1060 C C . LEU A 1 129 ? 7.278 14.340 -15.225 1.00 91.81 129 LEU A C 1
ATOM 1062 O O . LEU A 1 129 ? 7.321 15.452 -15.747 1.00 91.81 129 LEU A O 1
ATOM 1066 N N . GLY A 1 130 ? 8.357 13.556 -15.183 1.00 90.31 130 GLY A N 1
ATOM 1067 C CA . GLY A 1 130 ? 9.656 13.982 -15.691 1.00 90.31 130 GLY A CA 1
ATOM 1068 C C . GLY A 1 130 ? 10.799 13.082 -15.242 1.00 90.31 130 GLY A C 1
ATOM 1069 O O . GLY A 1 130 ? 10.612 11.898 -14.966 1.00 90.31 130 GLY A O 1
ATOM 1070 N N . GLN A 1 131 ? 11.998 13.651 -15.213 1.00 85.44 131 GLN A N 1
ATOM 1071 C CA . GLN A 1 131 ? 13.198 13.033 -14.663 1.00 85.44 131 GLN A CA 1
ATOM 1072 C C . GLN A 1 131 ? 13.978 14.119 -13.929 1.00 85.44 131 GLN A C 1
ATOM 1074 O O . GLN A 1 131 ? 14.066 15.244 -14.427 1.00 85.44 131 GLN A O 1
ATOM 1079 N N . LEU A 1 132 ? 14.503 13.789 -12.750 1.00 79.44 132 LEU A N 1
ATOM 1080 C CA . LEU A 1 132 ? 15.416 14.682 -12.047 1.00 79.44 132 LEU A CA 1
ATOM 1081 C C . LEU A 1 132 ? 16.685 14.899 -12.897 1.00 79.44 132 LEU A C 1
ATOM 1083 O O . LEU A 1 132 ? 17.069 13.991 -13.640 1.00 79.44 132 LEU A O 1
ATOM 1087 N N . PRO A 1 133 ? 17.274 16.104 -12.856 1.00 70.81 133 PRO A N 1
ATOM 1088 C CA . PRO A 1 133 ? 18.449 16.454 -13.651 1.00 70.81 133 PRO A CA 1
ATOM 1089 C C . PRO A 1 133 ? 19.688 15.614 -13.323 1.00 70.81 133 PRO A C 1
ATOM 1091 O O . PRO A 1 133 ? 19.813 15.153 -12.167 1.00 70.81 133 PRO A O 1
#

Sequence (133 aa):
MVGADRFYVYVRWPWRRPDPESAFWWDGTRAFARDPEHRDLDQLWRLDPPPAELQEGDFCQVLIPPTEVVVTWAAHFDPPKDMGWLPRPTGALNVVPAFGEWHPDGEDEEESGEGLYLDDVEPLEIERLGQLP